Protein AF-A0A931ZX88-F1 (afdb_monomer_lite)

pLDDT: mean 78.52, std 17.49, range [39.62, 97.56]

Sequence (157 aa):
MTHLDEGQLHAYLDGEGTERDGWGRSEIETHLAECSACRARLEDQRRLRDRARAILGTAGPMAVSPPPFDAVLQRAARKRERKLRIPPMTTLAWAASLALAVGVGWYARSLVLEGGGAAAAGVATGATPPQVRADAIQAAPPAARQLAPGTPAREAP

Structure (mmCIF, N/CA/C/O backbone):
data_AF-A0A931ZX88-F1
#
_entry.id   AF-A0A931ZX88-F1
#
loop_
_atom_site.group_PDB
_atom_site.id
_atom_site.type_symbol
_atom_site.label_atom_id
_atom_site.label_alt_id
_atom_site.label_comp_id
_atom_site.label_asym_id
_atom_site.label_entity_id
_atom_site.label_seq_id
_atom_site.pdbx_PDB_ins_code
_atom_site.Cartn_x
_atom_site.Cartn_y
_atom_site.Cartn_z
_atom_site.occupancy
_atom_site.B_iso_or_equiv
_atom_site.auth_seq_id
_atom_site.auth_comp_id
_atom_site.auth_asym_id
_atom_site.auth_atom_id
_atom_site.pdbx_PDB_model_num
ATOM 1 N N . MET A 1 1 ? -17.143 17.386 26.187 1.00 63.25 1 MET A N 1
ATOM 2 C CA . MET A 1 1 ? -16.114 16.327 26.118 1.00 63.25 1 MET A CA 1
ATOM 3 C C . MET A 1 1 ? -15.617 16.264 24.689 1.00 63.25 1 MET A C 1
ATOM 5 O O . MET A 1 1 ? -16.445 16.289 23.787 1.00 63.25 1 MET A O 1
ATOM 9 N N . THR A 1 2 ? -14.305 16.272 24.482 1.00 85.44 2 THR A N 1
ATOM 10 C CA . THR A 1 2 ? -13.700 16.239 23.144 1.00 85.44 2 THR A CA 1
ATOM 11 C C . THR A 1 2 ? -13.749 14.807 22.614 1.00 85.44 2 THR A C 1
ATOM 13 O O . THR A 1 2 ? -13.363 13.884 23.326 1.00 85.44 2 THR A O 1
ATOM 16 N N . HIS A 1 3 ? -14.290 14.614 21.411 1.00 92.50 3 HIS A N 1
ATOM 17 C CA . HIS A 1 3 ? -14.291 13.315 20.736 1.00 92.50 3 HIS A CA 1
ATOM 18 C C . HIS A 1 3 ? -12.927 13.041 20.103 1.00 92.50 3 HIS A C 1
ATOM 20 O O . HIS A 1 3 ? -12.207 13.981 19.769 1.00 92.50 3 HIS A O 1
ATOM 26 N N . LEU A 1 4 ? -12.623 11.762 19.886 1.00 90.25 4 LEU A N 1
ATOM 27 C CA . LEU A 1 4 ? -11.465 11.349 19.098 1.00 90.25 4 LEU A CA 1
ATOM 28 C C . LEU A 1 4 ? -11.599 11.853 17.656 1.00 90.25 4 LEU A C 1
ATOM 30 O O . LEU A 1 4 ? -12.690 11.800 17.056 1.00 90.25 4 LEU A O 1
ATOM 34 N N . ASP A 1 5 ? -10.489 12.336 17.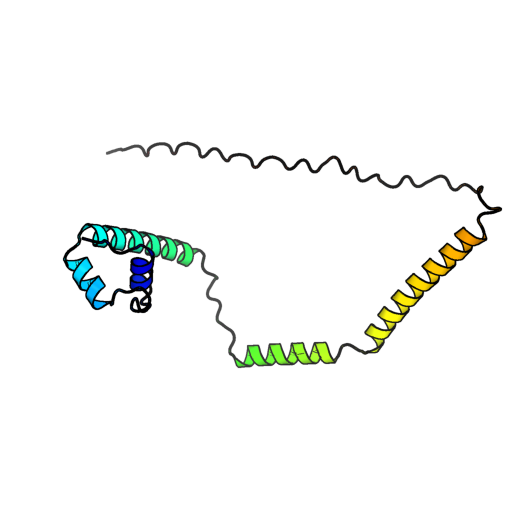104 1.00 90.94 5 ASP A N 1
ATOM 35 C CA . ASP A 1 5 ? -10.420 12.652 15.685 1.00 90.94 5 ASP A CA 1
ATOM 36 C C . ASP A 1 5 ? -10.331 11.373 14.836 1.00 90.94 5 ASP A C 1
ATOM 38 O O . ASP A 1 5 ? -10.159 10.258 15.333 1.00 90.94 5 ASP A O 1
ATOM 42 N N . GLU A 1 6 ? -10.538 11.528 13.531 1.00 90.06 6 GLU A N 1
ATOM 43 C CA . GLU A 1 6 ? -10.561 10.393 12.608 1.00 90.06 6 GLU A CA 1
ATOM 44 C C . GLU A 1 6 ? -9.185 9.719 12.474 1.00 90.06 6 GLU A C 1
ATOM 46 O O . GLU A 1 6 ? -9.097 8.494 12.429 1.00 90.06 6 GLU A O 1
ATOM 51 N N . GLY A 1 7 ? -8.104 10.501 12.465 1.00 89.94 7 GLY A N 1
ATOM 52 C CA . GLY A 1 7 ? -6.733 10.001 12.385 1.00 89.94 7 GLY A CA 1
ATOM 53 C C . GLY A 1 7 ? -6.346 9.189 13.618 1.00 89.94 7 GLY A C 1
ATOM 54 O O . GLY A 1 7 ? -5.821 8.088 13.473 1.00 89.94 7 GLY A O 1
ATOM 55 N N . GLN A 1 8 ? -6.697 9.663 14.815 1.00 91.44 8 GLN A N 1
ATOM 56 C CA . GLN A 1 8 ? -6.512 8.917 16.068 1.00 91.44 8 GLN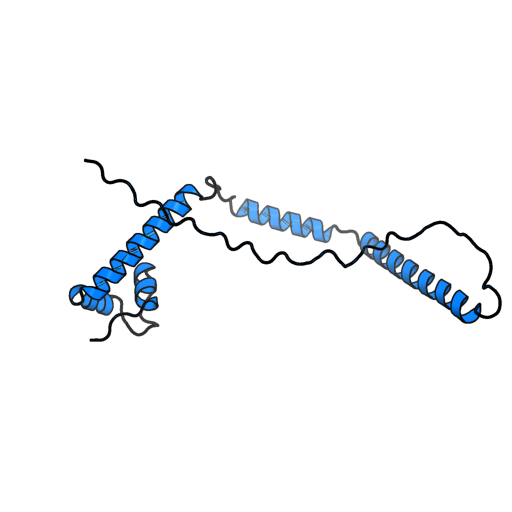 A CA 1
ATOM 57 C C . GLN A 1 8 ? -7.231 7.563 16.049 1.00 91.44 8 GLN A C 1
ATOM 59 O O . GLN A 1 8 ? -6.685 6.552 16.499 1.00 91.44 8 GLN A O 1
ATOM 64 N N . LEU A 1 9 ? -8.452 7.524 15.509 1.00 91.69 9 LEU A N 1
ATOM 65 C CA . LEU A 1 9 ? -9.242 6.300 15.413 1.00 91.69 9 LEU A CA 1
ATOM 66 C C . LEU A 1 9 ? -8.613 5.285 14.447 1.00 91.69 9 LEU A C 1
ATOM 68 O O . LEU A 1 9 ? -8.582 4.089 14.743 1.00 91.69 9 LEU A O 1
ATOM 72 N N . HIS A 1 10 ? -8.086 5.758 13.316 1.00 91.81 10 HIS A N 1
ATOM 73 C CA . HIS A 1 10 ? -7.366 4.924 12.355 1.00 91.81 10 HIS A CA 1
ATOM 74 C C . HIS A 1 10 ? -6.029 4.420 12.908 1.00 91.81 10 HIS A C 1
ATOM 76 O O . HIS A 1 10 ? -5.786 3.218 12.855 1.00 91.81 10 HIS A O 1
ATOM 82 N N . ALA A 1 11 ? -5.227 5.283 13.537 1.00 91.94 11 ALA A N 1
ATOM 83 C CA . ALA A 1 11 ? -3.976 4.885 14.185 1.00 91.94 11 ALA A CA 1
ATOM 84 C C . ALA A 1 11 ? -4.212 3.789 15.241 1.00 91.94 11 ALA A C 1
ATOM 86 O O . ALA A 1 11 ? -3.522 2.767 15.253 1.00 91.94 11 ALA A O 1
ATOM 87 N N . TYR A 1 12 ? -5.265 3.933 16.056 1.00 92.56 12 TYR A N 1
ATOM 88 C CA . TYR A 1 12 ? -5.685 2.896 17.000 1.00 92.56 12 TYR A CA 1
ATOM 89 C C . TYR A 1 12 ? -6.060 1.573 16.304 1.00 92.56 12 TYR A C 1
ATOM 91 O O . TYR A 1 12 ? -5.680 0.496 16.774 1.00 92.56 12 TYR A O 1
ATOM 99 N N . LEU A 1 13 ? -6.794 1.627 15.185 1.00 93.69 13 LEU A N 1
ATOM 100 C CA . LEU A 1 13 ? -7.193 0.443 14.411 1.00 93.69 13 LEU A CA 1
ATOM 101 C C . LEU A 1 13 ? -6.022 -0.277 13.732 1.00 93.69 13 LEU A C 1
ATOM 103 O O . LEU A 1 13 ? -6.096 -1.502 13.572 1.00 93.69 13 LEU A O 1
ATOM 107 N N . ASP A 1 14 ? -4.986 0.463 13.348 1.00 91.12 14 ASP A N 1
ATOM 108 C CA . ASP A 1 14 ? -3.778 -0.051 12.697 1.00 91.12 14 ASP A CA 1
ATOM 109 C C . ASP A 1 14 ? -2.734 -0.547 13.712 1.00 91.12 14 ASP A C 1
ATOM 111 O O . ASP A 1 14 ? -1.770 -1.222 13.352 1.00 91.12 14 ASP A O 1
ATOM 115 N N . GLY A 1 15 ? -2.961 -0.290 15.006 1.00 90.38 15 GLY A N 1
ATOM 116 C CA . GLY A 1 15 ? -2.032 -0.637 16.079 1.00 90.38 15 GLY A CA 1
ATOM 117 C C . GLY A 1 15 ? -0.796 0.260 16.112 1.00 90.38 15 GLY A C 1
ATOM 118 O O . GLY A 1 15 ? 0.166 -0.065 16.810 1.00 90.38 15 GLY A O 1
ATOM 119 N N . GLU A 1 16 ? -0.823 1.372 15.379 1.00 86.06 16 GLU A N 1
ATOM 120 C CA . GLU A 1 16 ? 0.210 2.393 15.437 1.00 86.06 16 GLU A CA 1
ATOM 121 C C . GLU A 1 16 ? 0.100 3.163 16.760 1.00 86.06 16 GLU A C 1
ATOM 123 O O . GLU A 1 16 ? -0.984 3.366 17.314 1.00 86.06 16 GLU A O 1
ATOM 128 N N . GLY A 1 17 ? 1.251 3.549 17.311 1.00 67.69 17 GLY A N 1
ATOM 129 C CA . GLY A 1 17 ? 1.305 4.289 18.565 1.00 67.69 17 GLY A CA 1
ATOM 130 C C . GLY A 1 17 ? 0.643 5.656 18.412 1.00 67.69 17 GLY A C 1
ATOM 131 O O . GLY A 1 17 ? 1.130 6.505 17.671 1.00 67.69 17 GLY A O 1
ATOM 132 N N . THR A 1 18 ? -0.433 5.884 19.159 1.00 67.81 18 THR A N 1
ATOM 133 C CA . THR A 1 18 ? -1.185 7.149 19.177 1.00 67.81 18 THR A CA 1
ATOM 134 C C . THR A 1 18 ? -0.489 8.241 20.005 1.00 67.81 18 THR A C 1
ATOM 136 O O . THR A 1 18 ? -0.916 9.393 20.016 1.00 67.81 18 THR A O 1
ATOM 139 N N . GLU A 1 19 ? 0.635 7.901 20.649 1.00 66.44 19 GLU A N 1
ATOM 140 C CA . GLU A 1 19 ? 1.433 8.780 21.515 1.00 66.44 19 GLU A CA 1
ATOM 141 C C . GLU A 1 19 ? 1.944 10.034 20.792 1.00 66.44 19 GLU A C 1
ATOM 143 O O . GLU A 1 19 ? 2.077 11.090 21.408 1.00 66.44 19 GLU A O 1
ATOM 148 N N . ARG A 1 20 ? 2.185 9.952 19.475 1.00 63.28 20 ARG A N 1
ATOM 149 C CA . ARG A 1 20 ? 2.597 11.111 18.668 1.00 63.28 20 ARG A CA 1
ATOM 150 C C . ARG A 1 20 ? 1.477 12.146 18.507 1.00 63.28 20 ARG A C 1
ATOM 152 O O . ARG A 1 20 ? 1.772 13.328 18.357 1.00 63.28 20 ARG A O 1
ATOM 159 N N . ASP A 1 21 ? 0.223 11.710 18.598 1.00 66.38 21 ASP A N 1
ATOM 160 C CA . ASP A 1 21 ? -0.973 12.507 18.302 1.00 66.38 21 ASP A CA 1
ATOM 161 C C . ASP A 1 21 ? -1.750 12.882 19.584 1.00 66.38 21 ASP A C 1
ATOM 163 O O . ASP A 1 21 ? -2.925 13.256 19.551 1.00 66.38 21 ASP A O 1
ATOM 167 N N . GLY A 1 22 ? -1.068 12.810 20.735 1.00 72.44 22 GLY A N 1
ATOM 168 C CA . GLY A 1 22 ? -1.501 13.382 22.011 1.00 72.44 22 GLY A CA 1
ATOM 169 C C . GLY A 1 22 ? -2.412 12.508 22.872 1.00 72.44 22 GLY A C 1
ATOM 170 O O . GLY A 1 22 ? -2.729 12.928 23.979 1.00 72.44 22 GLY A O 1
ATOM 171 N N . TRP A 1 23 ? -2.818 11.325 22.401 1.00 79.88 23 TRP A N 1
ATOM 172 C CA . TRP A 1 23 ? -3.628 10.378 23.174 1.00 79.88 23 TRP A CA 1
ATOM 173 C C . TRP A 1 23 ? -2.918 9.035 23.279 1.00 79.88 23 TRP A C 1
ATOM 175 O O . TRP A 1 23 ? -2.575 8.429 22.269 1.00 79.88 23 TRP A O 1
ATOM 185 N N . GLY A 1 24 ? -2.724 8.524 24.488 1.00 86.75 24 GLY A N 1
ATOM 186 C CA . GLY A 1 24 ? -2.224 7.168 24.704 1.00 86.75 24 GLY A CA 1
ATOM 187 C C . GLY A 1 24 ? -3.278 6.104 24.381 1.00 86.75 24 GLY A C 1
ATOM 188 O O . GLY A 1 24 ? -4.484 6.348 24.450 1.00 86.75 24 GLY A O 1
ATOM 189 N N . ARG A 1 25 ? -2.842 4.874 24.087 1.00 89.75 25 ARG A N 1
ATOM 190 C CA . ARG A 1 25 ? -3.762 3.750 23.827 1.00 89.75 25 ARG A CA 1
ATOM 191 C C . ARG A 1 25 ? -4.738 3.501 24.987 1.00 89.75 25 ARG A C 1
ATOM 193 O O . ARG A 1 25 ? -5.919 3.269 24.749 1.00 89.75 25 ARG A O 1
ATOM 200 N N . SER A 1 26 ? -4.262 3.585 26.230 1.00 90.06 26 SER A N 1
ATOM 201 C CA . SER A 1 26 ? -5.090 3.421 27.435 1.00 90.06 26 SER A CA 1
ATOM 202 C C . SER A 1 26 ? -6.131 4.535 27.601 1.00 90.06 26 SER A C 1
ATOM 204 O O . SER A 1 26 ? -7.258 4.273 28.021 1.00 90.06 26 SER A O 1
ATOM 206 N N . GLU A 1 27 ? -5.785 5.773 27.245 1.00 91.12 27 GLU A N 1
ATOM 207 C CA . GLU A 1 27 ? -6.695 6.925 27.287 1.00 91.12 27 GLU A CA 1
ATOM 208 C C . GLU A 1 27 ? -7.811 6.773 26.250 1.00 91.12 27 GLU A C 1
ATOM 210 O O . GLU A 1 27 ? -8.980 7.013 26.552 1.00 91.12 27 GLU A O 1
ATOM 215 N N . ILE A 1 28 ? -7.470 6.287 25.052 1.00 92.25 28 ILE A N 1
ATOM 216 C CA . ILE A 1 28 ? -8.440 5.953 24.002 1.00 92.25 28 ILE A CA 1
ATOM 217 C C . ILE A 1 28 ? -9.380 4.841 24.471 1.00 92.25 28 ILE A C 1
ATOM 219 O O . ILE A 1 28 ? -10.5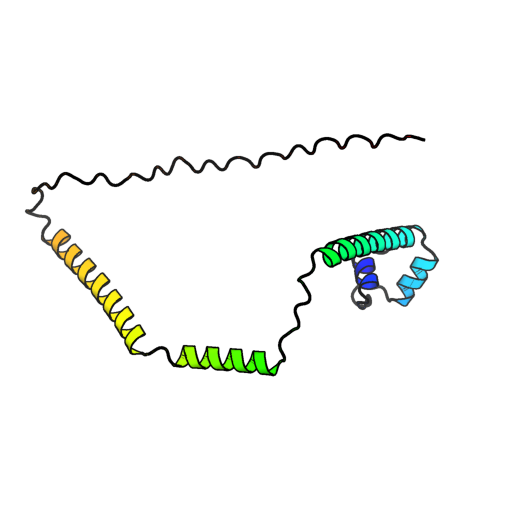92 4.968 24.327 1.00 92.25 28 ILE A O 1
ATOM 223 N N . GLU A 1 29 ? -8.857 3.767 25.063 1.00 93.56 29 GLU A N 1
ATOM 224 C CA . GLU A 1 29 ? -9.676 2.665 25.586 1.00 93.56 29 GLU A CA 1
ATOM 225 C C . GLU A 1 29 ? -10.628 3.134 26.697 1.00 93.56 29 GLU A C 1
ATOM 227 O O . GLU A 1 29 ? -11.814 2.792 26.678 1.00 93.56 29 GLU A O 1
ATOM 232 N N . THR A 1 30 ? -10.144 3.991 27.601 1.00 94.50 30 THR A N 1
ATOM 233 C CA . THR A 1 30 ? -10.961 4.621 28.652 1.00 94.50 30 THR A CA 1
ATOM 234 C C . THR A 1 30 ? -12.068 5.480 28.039 1.00 94.50 30 THR A C 1
ATOM 236 O O . THR A 1 30 ? -13.243 5.325 28.368 1.00 94.50 30 THR A O 1
ATOM 239 N N . HIS A 1 31 ? -11.732 6.323 27.061 1.00 94.62 31 HIS A N 1
ATOM 240 C CA . HIS A 1 31 ? -12.714 7.149 26.367 1.00 94.62 31 HIS A CA 1
ATOM 241 C C . HIS A 1 31 ? -13.746 6.321 25.598 1.00 94.62 31 HIS A C 1
ATOM 243 O O . HIS A 1 31 ? -14.927 6.661 25.590 1.00 94.62 31 HIS A O 1
ATOM 249 N N . LEU A 1 32 ? -13.339 5.224 24.959 1.00 94.94 32 LEU A N 1
ATOM 250 C CA . LEU A 1 32 ? -14.258 4.322 24.266 1.00 94.94 32 LEU A CA 1
ATOM 251 C C . LEU A 1 32 ? -15.205 3.615 25.244 1.00 94.94 32 LEU A C 1
ATOM 253 O O . LEU A 1 32 ? -16.358 3.371 24.886 1.00 94.94 32 LEU A O 1
ATOM 257 N N . ALA A 1 33 ? -14.779 3.325 26.476 1.00 96.12 33 ALA A N 1
ATOM 258 C CA . ALA A 1 33 ? -15.670 2.782 27.500 1.00 96.12 33 ALA A CA 1
ATOM 259 C C . ALA A 1 33 ? -16.795 3.772 27.859 1.00 96.12 33 ALA A C 1
ATOM 261 O O . ALA A 1 33 ? -17.955 3.376 27.997 1.00 96.12 33 ALA A O 1
ATOM 262 N N . GLU A 1 34 ? -16.476 5.065 27.924 1.00 96.25 34 GLU A N 1
ATOM 263 C CA . GLU A 1 34 ? -17.400 6.118 28.358 1.00 96.25 34 GLU A CA 1
ATOM 264 C C . GLU A 1 34 ? -18.227 6.727 27.209 1.00 96.25 34 GLU A C 1
ATOM 266 O O . GLU A 1 34 ? -19.388 7.094 27.394 1.00 96.25 34 GLU A O 1
ATOM 271 N N . CYS A 1 35 ? -17.681 6.802 25.991 1.00 97.00 35 CYS A N 1
ATOM 272 C CA . CYS A 1 35 ? -18.294 7.499 24.861 1.00 97.00 35 CYS A CA 1
ATOM 273 C C . CYS A 1 35 ? -18.932 6.535 23.845 1.00 97.00 35 CYS A C 1
ATOM 275 O O . CYS A 1 35 ? -18.255 5.889 23.041 1.00 97.00 35 CYS A O 1
ATOM 277 N N . SER A 1 36 ? -20.268 6.474 23.815 1.00 96.69 36 SER A N 1
ATOM 278 C CA . SER A 1 36 ? -21.017 5.656 22.844 1.00 96.69 36 SER A CA 1
ATOM 279 C C . SER A 1 36 ? -20.866 6.137 21.395 1.00 96.69 36 SER A C 1
ATOM 281 O O . SER A 1 36 ? -20.798 5.311 20.487 1.00 96.69 36 SER A O 1
ATOM 283 N N . ALA A 1 37 ? -20.756 7.449 21.166 1.00 95.94 37 ALA A N 1
ATOM 284 C CA . ALA A 1 37 ? -20.598 8.020 19.827 1.00 95.94 37 ALA A CA 1
ATOM 285 C C . ALA A 1 37 ? -19.267 7.606 19.173 1.00 95.94 37 ALA A C 1
ATOM 287 O O . ALA A 1 37 ? -19.242 7.204 18.010 1.00 95.94 37 ALA A O 1
ATOM 288 N N . CYS A 1 38 ? -18.163 7.637 19.928 1.00 95.94 38 CYS A N 1
ATOM 289 C CA . CYS A 1 38 ? -16.861 7.184 19.433 1.00 95.94 38 CYS A CA 1
ATOM 290 C C . CYS A 1 38 ? -16.832 5.667 19.206 1.00 95.94 38 CYS A C 1
ATOM 292 O O . CYS A 1 38 ? -16.245 5.216 18.226 1.00 95.94 38 CYS A O 1
ATOM 294 N N . ARG A 1 39 ? -17.534 4.877 20.035 1.00 96.25 39 ARG A N 1
ATOM 295 C CA . ARG A 1 39 ? -17.722 3.437 19.780 1.00 96.25 39 ARG A CA 1
ATOM 296 C C . ARG A 1 39 ? -18.487 3.162 18.490 1.00 96.25 39 ARG A C 1
ATOM 298 O O . ARG A 1 39 ? -18.076 2.291 17.730 1.00 96.25 39 ARG A O 1
ATOM 305 N N . ALA A 1 40 ? -19.565 3.901 18.230 1.00 96.94 40 ALA A N 1
ATOM 306 C CA . ALA A 1 40 ? -20.328 3.759 16.992 1.00 96.94 40 ALA A CA 1
ATOM 307 C C . ALA A 1 40 ? -19.453 4.055 15.761 1.00 96.94 40 ALA A C 1
ATOM 309 O O . ALA A 1 40 ? -19.401 3.238 14.843 1.00 96.94 40 ALA A O 1
ATOM 310 N N . ARG A 1 41 ? -18.678 5.151 15.797 1.00 96.06 41 ARG A N 1
ATOM 311 C CA . ARG A 1 41 ? -17.713 5.495 14.737 1.00 96.06 41 ARG A CA 1
ATOM 312 C C . ARG A 1 41 ? -16.646 4.414 14.545 1.00 96.06 41 ARG A C 1
ATOM 314 O O . ARG A 1 41 ? -16.384 4.022 13.413 1.00 96.06 41 ARG A O 1
ATOM 321 N N . LEU A 1 42 ? -16.068 3.885 15.628 1.00 96.31 42 LEU A N 1
ATOM 322 C CA . LEU A 1 42 ? -15.088 2.791 15.561 1.00 96.31 42 LEU A CA 1
ATOM 323 C C . LEU A 1 42 ? -15.667 1.558 14.857 1.00 96.31 42 LEU A C 1
ATOM 325 O O . LEU A 1 42 ? -14.995 0.927 14.043 1.00 96.31 42 LEU A O 1
ATOM 329 N N . GLU A 1 43 ? -16.917 1.222 15.162 1.00 97.31 43 GLU A N 1
ATOM 330 C CA . GLU A 1 43 ? -17.599 0.075 14.576 1.00 97.31 43 GLU A CA 1
ATOM 331 C C . GLU A 1 43 ? -17.935 0.286 13.093 1.00 97.31 43 GLU A C 1
ATOM 333 O O . GLU A 1 43 ? -17.834 -0.648 12.296 1.00 97.31 43 GLU A O 1
ATOM 338 N N . ASP A 1 44 ? -18.290 1.509 12.694 1.00 97.06 44 ASP A N 1
ATOM 339 C CA . ASP A 1 44 ? -18.454 1.869 11.282 1.00 97.06 44 ASP A CA 1
ATOM 340 C C . ASP A 1 44 ? -17.133 1.724 10.511 1.00 97.06 44 ASP A C 1
ATOM 342 O O . ASP A 1 44 ? -17.111 1.121 9.431 1.00 97.06 44 ASP A O 1
ATOM 346 N N . GLN A 1 45 ? -16.018 2.194 11.084 1.00 96.56 45 GLN A N 1
ATOM 347 C CA . GLN A 1 45 ? -14.694 2.058 10.469 1.00 96.56 45 GLN A CA 1
ATOM 348 C C . GLN A 1 45 ? -14.250 0.594 10.355 1.00 96.56 45 GLN A C 1
ATOM 350 O O . GLN A 1 45 ? -13.734 0.182 9.313 1.00 96.56 45 GLN A O 1
ATOM 355 N N . ARG A 1 46 ? -14.516 -0.236 11.372 1.00 96.56 46 ARG A N 1
ATOM 356 C CA . ARG A 1 46 ? -14.278 -1.691 11.309 1.00 96.56 46 ARG A CA 1
ATOM 357 C C . ARG A 1 46 ? -15.080 -2.342 10.188 1.00 96.56 46 ARG A C 1
ATOM 359 O O . ARG A 1 46 ? -14.501 -3.029 9.349 1.00 96.56 46 ARG A O 1
ATOM 366 N N . ARG A 1 47 ? -16.382 -2.049 10.100 1.00 97.56 47 ARG A N 1
ATOM 367 C CA . ARG A 1 47 ? -17.255 -2.549 9.026 1.00 97.56 47 ARG A CA 1
ATOM 368 C C . ARG A 1 47 ? -16.789 -2.108 7.640 1.00 97.56 47 ARG A C 1
ATOM 370 O O . ARG A 1 47 ? -16.915 -2.866 6.677 1.00 97.56 47 ARG A O 1
ATOM 377 N N . LEU A 1 48 ? -16.269 -0.889 7.496 1.00 95.88 48 LEU A N 1
ATOM 378 C CA . LEU A 1 48 ? -15.687 -0.428 6.236 1.00 95.88 48 LEU A CA 1
ATOM 379 C C . LEU A 1 48 ? -14.413 -1.208 5.886 1.00 95.88 48 LEU A C 1
ATOM 381 O O . LEU A 1 48 ? -14.305 -1.714 4.766 1.00 95.88 48 LEU A O 1
ATOM 385 N N . ARG A 1 49 ? -13.493 -1.360 6.844 1.00 94.69 49 ARG A N 1
ATOM 386 C CA . ARG A 1 49 ? -12.244 -2.113 6.674 1.00 94.69 49 ARG A CA 1
ATOM 387 C C . ARG A 1 49 ? -12.503 -3.570 6.303 1.00 94.69 49 ARG A C 1
ATOM 389 O O . ARG A 1 49 ? -11.864 -4.085 5.389 1.00 94.69 49 ARG A O 1
ATOM 396 N N . ASP A 1 50 ? -13.457 -4.221 6.956 1.00 95.62 50 ASP A N 1
ATOM 397 C CA . ASP A 1 50 ? -13.778 -5.627 6.706 1.00 95.62 50 ASP A CA 1
ATOM 398 C C . ASP A 1 50 ? -14.405 -5.829 5.321 1.00 95.62 50 ASP A C 1
ATOM 400 O O . ASP A 1 50 ? -14.024 -6.752 4.600 1.00 95.62 50 ASP A O 1
ATOM 404 N N . ARG A 1 51 ? -15.286 -4.916 4.882 1.00 96.06 51 ARG A N 1
ATOM 405 C CA . ARG A 1 51 ? -15.804 -4.914 3.502 1.00 96.06 51 ARG A CA 1
ATOM 406 C C . ARG A 1 51 ? -14.696 -4.705 2.476 1.00 96.06 51 ARG A C 1
ATOM 408 O O . ARG A 1 51 ? -14.640 -5.434 1.488 1.00 96.06 51 ARG A O 1
ATOM 415 N N . ALA A 1 52 ? -13.803 -3.744 2.710 1.00 94.81 52 ALA A N 1
ATOM 416 C CA . ALA A 1 52 ? -12.655 -3.517 1.837 1.00 94.81 52 ALA A CA 1
ATOM 417 C C . ALA A 1 52 ? -11.758 -4.761 1.775 1.00 94.81 52 ALA A C 1
ATOM 419 O O . ALA A 1 52 ? -11.365 -5.183 0.690 1.00 94.81 52 ALA A O 1
ATOM 420 N N . ARG A 1 53 ? -11.506 -5.410 2.918 1.00 92.19 53 ARG A N 1
ATOM 421 C CA . ARG A 1 53 ? -10.736 -6.654 2.994 1.00 92.19 53 ARG A CA 1
ATOM 422 C C . ARG A 1 53 ? -11.414 -7.801 2.253 1.00 92.19 53 ARG A C 1
ATOM 424 O O . ARG A 1 53 ? -10.719 -8.566 1.598 1.00 92.19 53 ARG A O 1
ATOM 431 N N . ALA A 1 54 ? -12.739 -7.908 2.309 1.00 92.69 54 ALA A N 1
ATOM 432 C CA . ALA A 1 54 ? -13.486 -8.909 1.554 1.00 92.69 54 ALA A CA 1
ATOM 433 C C . ALA A 1 54 ? -13.353 -8.694 0.036 1.00 92.69 54 ALA A C 1
ATOM 435 O O . ALA A 1 54 ? -13.086 -9.643 -0.696 1.00 92.69 54 ALA A O 1
ATOM 436 N N . ILE A 1 55 ? -13.465 -7.446 -0.432 1.00 93.00 55 ILE A N 1
ATOM 437 C CA . ILE A 1 55 ? -13.291 -7.092 -1.852 1.00 93.00 55 ILE A CA 1
ATOM 438 C C . ILE A 1 55 ? -11.849 -7.349 -2.308 1.00 93.00 55 ILE A C 1
ATOM 440 O O . ILE A 1 55 ? -11.613 -7.958 -3.346 1.00 93.00 55 ILE A O 1
ATOM 444 N N . LEU A 1 56 ? -10.862 -6.911 -1.526 1.00 89.62 56 LEU A N 1
ATOM 445 C CA . LEU A 1 56 ? -9.451 -7.109 -1.860 1.00 89.62 56 LEU A CA 1
ATOM 446 C C . LEU A 1 56 ? -9.026 -8.575 -1.733 1.00 89.62 56 LEU A C 1
ATOM 448 O O . LEU A 1 56 ? -8.132 -9.012 -2.449 1.00 89.62 56 LEU A O 1
ATOM 452 N N . GLY A 1 57 ? -9.674 -9.347 -0.861 1.00 87.38 57 GLY A N 1
ATOM 453 C CA . GLY A 1 57 ? -9.446 -10.782 -0.720 1.00 87.38 57 GLY A CA 1
ATOM 454 C C . GLY A 1 57 ? -9.886 -11.576 -1.949 1.00 87.38 57 GLY A C 1
ATOM 455 O O . GLY A 1 57 ? -9.242 -12.564 -2.287 1.00 87.38 57 GLY A O 1
ATOM 456 N N . THR A 1 58 ? -10.934 -11.132 -2.652 1.00 86.69 58 THR A N 1
ATOM 457 C CA . THR A 1 58 ? -11.386 -11.766 -3.903 1.00 86.69 58 THR A CA 1
ATOM 458 C C . THR A 1 58 ? -10.631 -11.262 -5.132 1.00 86.69 58 THR A C 1
ATOM 460 O O . THR A 1 58 ? -10.443 -12.021 -6.078 1.00 86.69 58 THR A O 1
ATOM 463 N N . ALA A 1 59 ? -10.164 -10.010 -5.115 1.00 81.44 59 ALA A N 1
ATOM 464 C CA . ALA A 1 59 ? -9.388 -9.400 -6.199 1.00 81.44 59 ALA A CA 1
ATOM 465 C C . ALA A 1 59 ? -7.861 -9.560 -6.048 1.00 81.44 59 ALA A C 1
ATOM 467 O O . ALA A 1 59 ? -7.101 -9.069 -6.887 1.00 81.44 59 ALA A O 1
ATOM 468 N N . GLY A 1 60 ? -7.400 -10.198 -4.969 1.00 74.00 60 GLY A N 1
ATOM 469 C CA . GLY A 1 60 ? -5.983 -10.350 -4.665 1.00 74.00 60 GLY A CA 1
ATOM 470 C C . GLY A 1 60 ? -5.247 -11.151 -5.744 1.00 74.00 60 GLY A C 1
ATOM 471 O O . GLY A 1 60 ? -5.828 -12.059 -6.344 1.00 74.00 60 GLY A O 1
ATOM 472 N N . PRO A 1 61 ? -3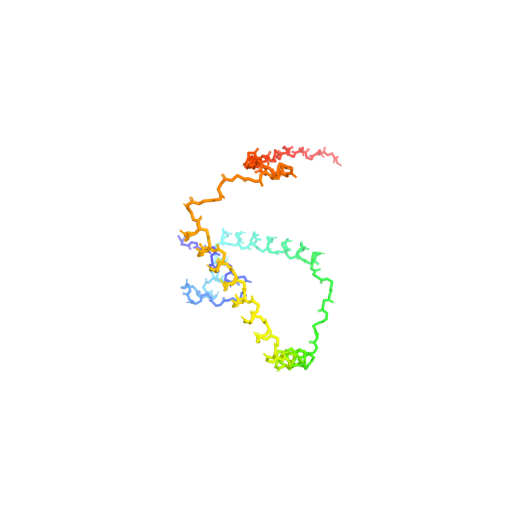.965 -10.844 -6.012 1.00 71.31 61 PRO A N 1
ATOM 473 C CA . PRO A 1 61 ? -3.185 -11.617 -6.964 1.00 71.31 61 PRO A CA 1
ATOM 474 C C . PRO A 1 61 ? -3.168 -13.086 -6.527 1.00 71.31 61 PRO A C 1
ATOM 476 O O . PRO A 1 61 ? -2.860 -13.386 -5.371 1.00 71.31 61 PRO A O 1
ATOM 479 N N . MET A 1 62 ? -3.509 -13.989 -7.455 1.00 72.38 62 MET A N 1
ATOM 480 C CA . MET A 1 62 ? -3.412 -15.441 -7.269 1.00 72.38 62 MET A CA 1
ATOM 481 C C . MET A 1 62 ? -2.069 -15.750 -6.609 1.00 72.38 62 MET A C 1
ATOM 483 O O . MET A 1 62 ? -1.048 -15.354 -7.169 1.00 72.38 62 MET A O 1
ATOM 487 N N . ALA A 1 63 ? -2.102 -16.371 -5.421 1.00 71.44 63 ALA A N 1
ATOM 488 C CA . ALA A 1 63 ? -0.977 -16.543 -4.499 1.00 71.44 63 ALA A CA 1
ATOM 489 C C . ALA A 1 63 ? 0.389 -16.512 -5.203 1.00 71.44 63 ALA A C 1
ATOM 491 O O . ALA A 1 63 ? 0.862 -17.511 -5.747 1.00 71.44 63 ALA A O 1
ATOM 492 N N . VAL A 1 64 ? 1.014 -15.333 -5.222 1.00 74.94 64 VAL A N 1
ATOM 493 C CA . VAL A 1 64 ? 2.339 -15.174 -5.811 1.00 74.94 64 VAL A CA 1
ATOM 494 C C . VAL A 1 64 ? 3.313 -15.675 -4.765 1.00 74.94 64 VAL A C 1
ATOM 496 O O . VAL A 1 64 ? 3.594 -14.970 -3.799 1.00 74.94 64 VAL A O 1
ATOM 499 N N . SER A 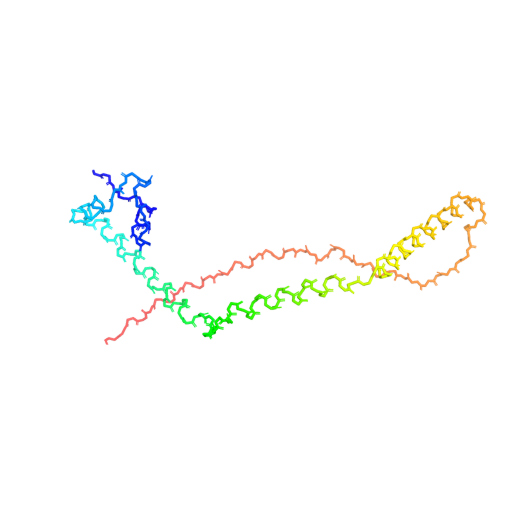1 65 ? 3.807 -16.902 -4.933 1.00 82.31 65 SER A N 1
ATOM 500 C CA . SER A 1 65 ? 4.924 -17.386 -4.125 1.00 82.31 65 SER A CA 1
ATOM 501 C C . SER A 1 65 ? 6.117 -16.463 -4.386 1.00 82.31 65 SER A C 1
ATOM 503 O O . SER A 1 65 ? 6.622 -16.449 -5.516 1.00 82.31 65 SER A O 1
ATOM 505 N N . PRO A 1 66 ? 6.570 -15.669 -3.399 1.00 83.38 66 PRO A N 1
ATOM 506 C CA . PRO A 1 66 ? 7.712 -14.802 -3.609 1.00 83.38 66 PRO A CA 1
ATOM 507 C C . PRO A 1 66 ? 8.933 -15.675 -3.934 1.00 83.38 66 PRO A C 1
ATOM 509 O O . PRO A 1 66 ? 9.130 -16.718 -3.302 1.00 83.38 66 PRO A O 1
ATOM 512 N N . PRO A 1 67 ? 9.747 -15.305 -4.939 1.00 87.06 67 PRO A N 1
ATOM 513 C CA . PRO A 1 67 ? 10.973 -16.033 -5.217 1.00 87.06 67 PRO A CA 1
ATOM 514 C C . PRO A 1 67 ? 11.909 -15.950 -4.000 1.00 87.06 67 PRO A C 1
ATOM 516 O O . PRO A 1 67 ? 11.915 -14.925 -3.312 1.00 87.06 67 PRO A O 1
ATOM 519 N N . PRO A 1 68 ? 12.733 -16.982 -3.745 1.00 92.81 68 PRO A N 1
ATOM 520 C CA . PRO A 1 68 ? 13.720 -16.925 -2.675 1.00 92.81 68 PRO A CA 1
ATOM 521 C C . PRO A 1 68 ? 14.678 -15.751 -2.899 1.00 92.81 68 PRO A C 1
ATOM 523 O O . PRO A 1 68 ? 14.974 -15.383 -4.042 1.00 92.81 68 PRO A O 1
ATOM 526 N N . PHE A 1 69 ? 15.177 -15.170 -1.807 1.00 93.62 69 PHE A N 1
ATOM 527 C CA . PHE A 1 69 ? 16.008 -13.965 -1.849 1.00 93.62 69 PHE A CA 1
ATOM 528 C C . PHE A 1 69 ? 17.231 -14.123 -2.768 1.00 93.62 69 PHE A C 1
ATOM 530 O O . PHE A 1 69 ? 17.517 -13.241 -3.580 1.00 93.62 69 PHE A O 1
ATOM 537 N N . ASP A 1 70 ? 17.871 -15.294 -2.758 1.00 94.75 70 ASP A N 1
ATOM 538 C CA . ASP A 1 70 ? 19.014 -15.591 -3.627 1.00 94.75 70 ASP A CA 1
ATOM 539 C C . ASP A 1 70 ? 18.672 -15.515 -5.118 1.00 94.75 70 ASP A C 1
ATOM 541 O O . ASP A 1 70 ? 19.465 -15.018 -5.920 1.00 94.75 70 ASP A O 1
ATOM 545 N N . ALA A 1 71 ? 17.467 -15.934 -5.517 1.00 93.25 71 ALA A N 1
ATOM 546 C CA . ALA A 1 71 ? 17.028 -15.823 -6.907 1.00 93.25 71 ALA A CA 1
ATOM 547 C C . ALA A 1 71 ? 16.863 -14.354 -7.334 1.00 93.25 71 ALA A C 1
ATOM 549 O O . ALA A 1 71 ? 17.108 -14.005 -8.495 1.00 93.25 71 ALA A O 1
ATOM 550 N N . VAL A 1 72 ? 16.487 -13.472 -6.402 1.00 93.69 72 VAL A N 1
ATOM 551 C CA . VAL A 1 72 ? 16.421 -12.023 -6.638 1.00 93.69 72 VAL A CA 1
ATOM 552 C C . VAL A 1 72 ? 17.826 -11.445 -6.809 1.00 93.69 72 VAL A C 1
ATOM 554 O O . VAL A 1 72 ? 18.068 -10.721 -7.780 1.00 93.69 72 VAL A O 1
ATOM 557 N N . LEU A 1 73 ? 18.770 -11.820 -5.939 1.00 95.56 73 LEU A N 1
ATOM 558 C CA . LEU A 1 73 ? 20.168 -11.386 -6.031 1.00 95.56 73 LEU A CA 1
ATOM 559 C C . LEU A 1 73 ? 20.832 -11.849 -7.333 1.00 95.56 73 LEU A C 1
ATOM 561 O O . LEU A 1 73 ? 21.454 -11.047 -8.031 1.00 95.56 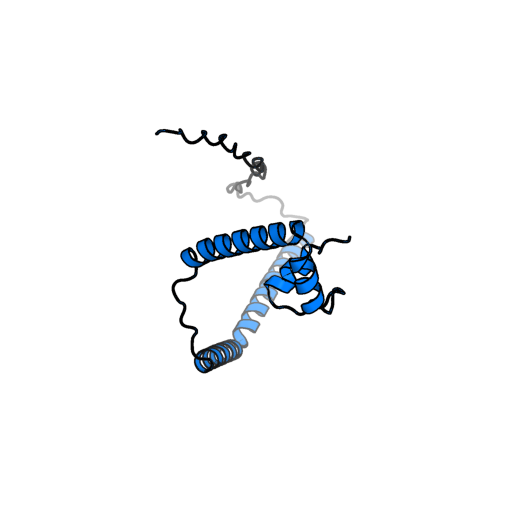73 LEU A O 1
ATOM 565 N N . GLN A 1 74 ? 20.637 -13.109 -7.725 1.00 94.31 74 GLN A N 1
ATOM 566 C CA . GLN A 1 74 ? 21.163 -13.636 -8.986 1.00 94.31 74 GLN A CA 1
ATOM 567 C C . GLN A 1 74 ? 20.600 -12.887 -10.198 1.00 94.31 74 GLN A C 1
ATOM 569 O O . GLN A 1 74 ? 21.333 -12.566 -11.138 1.00 94.31 74 GLN A O 1
ATOM 574 N N . ARG A 1 75 ? 19.301 -12.559 -10.187 1.00 92.00 75 ARG A N 1
ATOM 575 C CA . ARG A 1 75 ? 18.680 -11.766 -11.256 1.00 92.00 75 ARG A CA 1
ATOM 576 C C . ARG A 1 75 ? 19.279 -10.359 -11.327 1.00 92.00 75 ARG A C 1
ATOM 578 O O . ARG A 1 75 ? 19.532 -9.862 -12.428 1.00 92.00 75 ARG A O 1
ATOM 585 N N . ALA A 1 76 ? 19.534 -9.732 -10.180 1.00 92.75 76 ALA A N 1
ATOM 586 C CA . ALA A 1 76 ? 20.179 -8.424 -10.109 1.00 92.75 76 ALA A CA 1
ATOM 587 C C . ALA A 1 76 ? 21.620 -8.466 -10.655 1.00 92.75 76 ALA A C 1
ATOM 589 O O . ALA A 1 76 ? 21.981 -7.628 -11.488 1.00 92.75 76 ALA A O 1
ATOM 590 N N . ALA A 1 77 ? 22.406 -9.479 -10.276 1.00 93.69 77 ALA A N 1
ATOM 591 C CA . ALA A 1 77 ? 23.770 -9.685 -10.762 1.00 93.69 77 ALA A CA 1
ATOM 592 C C . ALA A 1 77 ? 23.816 -9.861 -12.291 1.00 93.69 77 ALA A C 1
ATOM 594 O O . ALA A 1 77 ? 24.508 -9.107 -12.978 1.00 93.69 77 ALA A O 1
ATOM 595 N N . ARG A 1 78 ? 22.978 -10.745 -12.853 1.00 92.81 78 ARG A N 1
ATOM 596 C CA . ARG A 1 78 ? 22.873 -10.953 -14.313 1.00 92.81 78 ARG A CA 1
ATOM 597 C C . ARG A 1 78 ? 22.506 -9.671 -15.065 1.00 92.81 78 ARG A C 1
ATOM 599 O O . ARG A 1 78 ? 23.019 -9.408 -16.153 1.00 92.81 78 ARG A O 1
ATOM 606 N N . LYS A 1 79 ? 21.616 -8.843 -14.502 1.00 91.00 79 LYS A N 1
ATOM 607 C CA . LYS A 1 79 ? 21.240 -7.551 -15.102 1.00 91.00 79 LYS A CA 1
ATOM 608 C C . LYS A 1 79 ? 22.425 -6.580 -15.120 1.00 91.00 79 LYS A C 1
ATOM 610 O O . LYS A 1 79 ? 22.611 -5.888 -16.123 1.00 91.00 79 LYS A O 1
ATOM 615 N N . ARG A 1 80 ? 23.228 -6.551 -14.051 1.00 90.06 80 ARG A N 1
ATOM 616 C CA . ARG A 1 80 ? 24.454 -5.744 -13.965 1.00 90.06 80 ARG A CA 1
ATOM 617 C C . ARG A 1 80 ? 25.494 -6.206 -14.982 1.00 90.06 80 ARG A C 1
ATOM 619 O O . ARG A 1 80 ? 26.000 -5.378 -15.731 1.00 90.06 80 ARG A O 1
ATOM 626 N N . GLU A 1 81 ? 25.742 -7.508 -15.077 1.00 89.62 81 GLU A N 1
ATOM 627 C CA . GLU A 1 81 ? 26.662 -8.085 -16.065 1.00 89.62 81 GLU A CA 1
ATOM 628 C C . GLU A 1 81 ? 26.254 -7.752 -17.500 1.00 89.62 81 GLU A C 1
ATOM 630 O O . GLU A 1 81 ? 27.086 -7.309 -18.287 1.00 89.62 81 GLU A O 1
ATOM 635 N N . ARG A 1 82 ? 24.965 -7.882 -17.847 1.00 85.38 82 ARG A N 1
ATOM 636 C CA . ARG A 1 82 ? 24.478 -7.519 -19.187 1.00 85.38 82 ARG A CA 1
ATOM 637 C C . ARG A 1 82 ? 24.738 -6.049 -19.513 1.00 85.38 82 ARG A C 1
ATOM 639 O O . ARG A 1 82 ? 25.107 -5.740 -20.639 1.00 85.38 82 ARG A O 1
ATOM 646 N N . LYS A 1 83 ? 24.560 -5.152 -18.537 1.00 78.88 83 LYS A N 1
ATOM 647 C CA . LYS A 1 83 ? 24.825 -3.716 -18.713 1.00 78.88 83 LYS A CA 1
ATOM 648 C C . LYS A 1 83 ? 26.314 -3.441 -18.940 1.00 78.88 83 LYS A C 1
ATOM 650 O O . LYS A 1 83 ? 26.649 -2.596 -19.758 1.00 78.88 83 LYS A O 1
ATOM 655 N N . LEU A 1 84 ? 27.190 -4.175 -18.253 1.00 79.75 84 LEU A N 1
ATOM 656 C CA . LEU A 1 84 ? 28.643 -4.076 -18.425 1.00 79.75 84 LEU A CA 1
ATOM 657 C C . LEU A 1 84 ? 29.130 -4.663 -19.760 1.00 79.75 84 LEU A C 1
ATOM 659 O O . LEU A 1 84 ? 30.189 -4.281 -20.238 1.00 79.75 84 LEU A O 1
ATOM 663 N N . ARG A 1 85 ? 28.363 -5.572 -20.372 1.00 78.88 85 ARG A N 1
ATOM 664 C CA . ARG A 1 85 ? 28.684 -6.194 -21.666 1.00 78.88 85 ARG A CA 1
ATOM 665 C C . ARG A 1 85 ? 28.228 -5.390 -22.885 1.00 78.88 85 ARG A C 1
ATOM 667 O O . ARG A 1 85 ? 28.412 -5.865 -24.001 1.00 78.88 85 ARG A O 1
ATOM 674 N N . ILE A 1 86 ? 27.623 -4.212 -22.709 1.00 75.44 86 ILE A N 1
ATOM 675 C CA . ILE A 1 86 ? 27.290 -3.345 -23.847 1.00 75.44 86 ILE A CA 1
ATOM 676 C C . ILE A 1 86 ? 28.618 -2.895 -24.478 1.00 75.44 86 ILE A C 1
ATOM 678 O O . ILE A 1 86 ? 29.402 -2.225 -23.803 1.00 75.44 86 ILE A O 1
ATOM 682 N N . PRO A 1 87 ? 28.916 -3.279 -25.732 1.00 76.31 87 PRO A N 1
ATOM 683 C CA . PRO A 1 87 ? 30.221 -3.017 -26.316 1.00 76.31 87 PRO A CA 1
ATOM 684 C C . PRO A 1 87 ? 30.400 -1.512 -26.556 1.00 76.31 87 PRO A C 1
ATOM 686 O O . PRO A 1 87 ? 29.493 -0.876 -27.107 1.00 76.31 87 PRO A O 1
ATOM 689 N N . PRO A 1 88 ? 31.579 -0.938 -26.254 1.00 72.31 88 PRO A N 1
ATOM 690 C CA . PRO A 1 88 ? 31.853 0.490 -26.460 1.00 72.31 88 PRO A CA 1
ATOM 691 C C . PRO A 1 88 ? 31.749 0.901 -27.939 1.00 72.31 88 PRO A C 1
ATOM 693 O O . PRO A 1 88 ? 31.552 2.068 -28.272 1.00 72.31 88 PRO A O 1
ATOM 696 N N . MET A 1 89 ? 31.816 -0.066 -28.858 1.00 75.44 89 MET A N 1
ATOM 697 C CA . MET A 1 89 ? 31.605 0.190 -30.280 1.00 75.44 89 MET A CA 1
ATOM 698 C C . MET A 1 89 ? 30.156 0.562 -30.613 1.00 75.44 89 MET A C 1
ATOM 700 O O . MET A 1 89 ? 29.947 1.352 -31.524 1.00 75.44 89 MET A O 1
ATOM 704 N N . THR A 1 90 ? 29.155 0.083 -29.861 1.00 78.38 90 THR A N 1
ATOM 705 C CA . THR A 1 90 ? 27.758 0.520 -30.071 1.00 78.38 90 THR A CA 1
ATOM 706 C C . THR A 1 90 ? 27.543 1.976 -29.681 1.00 78.38 90 THR A C 1
ATOM 708 O O . THR A 1 90 ? 26.793 2.680 -30.353 1.00 78.38 90 THR A O 1
ATOM 711 N N . THR A 1 91 ? 28.247 2.460 -28.653 1.00 79.44 91 THR A N 1
ATOM 712 C CA . THR A 1 91 ? 28.212 3.879 -28.278 1.00 79.44 91 THR A CA 1
ATOM 713 C C . THR A 1 91 ? 28.943 4.745 -29.302 1.00 79.44 91 THR A C 1
ATOM 715 O O . THR A 1 91 ? 28.444 5.805 -29.669 1.00 79.44 91 THR A O 1
ATOM 718 N N . LEU A 1 92 ? 30.073 4.265 -29.835 1.00 84.06 92 LEU A N 1
ATOM 719 C CA . LEU A 1 92 ? 30.800 4.940 -30.916 1.00 84.06 92 LEU A CA 1
ATOM 720 C C . LEU A 1 92 ? 29.990 4.985 -32.218 1.00 84.06 92 LEU A C 1
ATOM 722 O O . LEU A 1 92 ? 29.944 6.026 -32.862 1.00 84.06 92 LEU A O 1
ATOM 726 N N . ALA A 1 93 ? 29.305 3.899 -32.582 1.00 85.88 93 ALA A N 1
ATOM 727 C CA . ALA A 1 93 ? 28.451 3.849 -33.768 1.00 85.88 93 ALA A CA 1
ATOM 728 C C . ALA A 1 93 ? 27.275 4.838 -33.675 1.00 85.88 93 ALA A C 1
ATOM 730 O O . ALA A 1 93 ? 26.942 5.501 -34.658 1.00 85.88 93 ALA A O 1
ATOM 731 N N . TRP A 1 94 ? 26.685 4.992 -32.486 1.00 92.00 94 TRP A N 1
ATOM 732 C CA . TRP A 1 94 ? 25.656 6.004 -32.229 1.00 92.00 94 TRP A CA 1
ATOM 733 C C . TRP A 1 94 ? 26.202 7.428 -32.344 1.00 92.00 94 TRP A C 1
ATOM 735 O O . TRP A 1 94 ? 25.593 8.266 -33.006 1.00 92.00 94 TRP A O 1
ATOM 745 N N . ALA A 1 95 ? 27.370 7.693 -31.752 1.00 91.00 95 ALA A N 1
ATOM 746 C CA . ALA A 1 95 ? 28.024 8.995 -31.849 1.00 91.00 95 ALA A CA 1
ATOM 747 C C . ALA A 1 95 ? 28.384 9.343 -33.302 1.00 91.00 95 ALA A C 1
ATOM 749 O O . ALA A 1 95 ? 28.113 10.455 -33.747 1.00 91.00 95 ALA A O 1
ATOM 750 N N . ALA A 1 96 ? 28.918 8.382 -34.061 1.00 91.06 96 ALA A N 1
ATOM 751 C CA . ALA A 1 96 ? 29.222 8.551 -35.477 1.00 91.06 96 ALA A CA 1
ATOM 752 C C . ALA A 1 96 ? 27.957 8.831 -36.299 1.00 91.06 96 ALA A C 1
ATOM 754 O O . ALA A 1 96 ? 27.959 9.738 -37.123 1.00 91.06 96 ALA A O 1
ATOM 755 N N . SER A 1 97 ? 26.859 8.117 -36.032 1.00 93.25 97 SER A N 1
ATOM 756 C CA . SER A 1 97 ? 25.576 8.338 -36.715 1.00 93.25 97 SER A CA 1
ATOM 757 C C . SER A 1 97 ? 25.017 9.739 -36.443 1.00 93.25 97 SER A C 1
ATOM 759 O O . SER A 1 97 ? 24.572 10.414 -37.369 1.00 93.25 97 SER A O 1
ATOM 761 N N . LEU A 1 98 ? 25.091 10.210 -35.191 1.00 95.81 98 LEU A N 1
ATOM 762 C CA . LEU A 1 98 ? 24.687 11.568 -34.816 1.00 95.81 98 LEU A CA 1
ATOM 763 C C . LEU A 1 98 ? 25.586 12.630 -35.461 1.00 95.81 98 LEU A C 1
ATOM 765 O O . LEU A 1 98 ? 25.076 13.599 -36.018 1.00 95.81 98 LEU A O 1
ATOM 769 N N . ALA A 1 99 ? 26.906 12.439 -35.434 1.00 95.50 99 ALA A N 1
ATOM 770 C CA . ALA A 1 99 ? 27.857 13.353 -36.063 1.00 95.50 99 ALA A CA 1
ATOM 771 C C . ALA A 1 99 ? 27.639 13.443 -37.579 1.00 95.50 99 ALA A C 1
ATOM 773 O O . ALA A 1 99 ? 27.683 14.534 -38.140 1.00 95.50 99 ALA A O 1
ATOM 774 N N . LEU A 1 100 ? 27.349 12.315 -38.232 1.00 96.06 100 LEU A N 1
ATOM 775 C CA . LEU A 1 100 ? 27.080 12.257 -39.665 1.00 96.06 100 LEU A CA 1
ATOM 776 C C . LEU A 1 100 ? 25.752 12.946 -40.000 1.00 96.06 100 LEU A C 1
ATOM 778 O O . LEU A 1 100 ? 25.712 13.757 -40.919 1.00 96.06 100 LEU A O 1
ATOM 782 N N . ALA A 1 101 ? 24.693 12.722 -39.215 1.00 95.69 101 ALA A N 1
ATOM 783 C CA . ALA A 1 101 ? 23.416 13.415 -39.393 1.00 95.69 101 ALA A CA 1
ATOM 784 C C . ALA A 1 101 ? 23.550 14.941 -39.231 1.00 95.69 101 ALA A C 1
ATOM 786 O O . ALA A 1 101 ? 23.035 15.701 -40.053 1.00 95.69 101 ALA A O 1
ATOM 787 N N . VAL A 1 102 ? 24.284 15.395 -38.209 1.00 96.19 102 VAL A N 1
ATOM 788 C CA . VAL A 1 102 ? 24.549 16.824 -37.979 1.00 96.19 102 VAL A CA 1
ATOM 789 C C . VAL A 1 102 ? 25.430 17.406 -39.085 1.00 96.19 102 VAL A C 1
ATOM 791 O O . VAL A 1 102 ? 25.121 18.473 -39.610 1.00 96.19 102 VAL A O 1
ATOM 794 N N . GLY A 1 103 ? 26.493 16.701 -39.478 1.00 94.94 103 GLY A N 1
ATOM 795 C CA . GLY A 1 103 ? 27.410 17.134 -40.531 1.00 94.94 103 GLY A CA 1
ATOM 796 C C . GLY A 1 103 ? 26.724 17.258 -41.890 1.00 94.94 103 GLY A C 1
ATOM 797 O O . GLY A 1 103 ? 26.864 18.281 -42.558 1.00 94.94 103 GLY A O 1
ATOM 798 N N . VAL A 1 104 ? 25.914 16.265 -42.270 1.00 96.00 104 VAL A N 1
ATOM 799 C CA . VAL A 1 104 ? 25.120 16.298 -43.508 1.00 96.00 104 VAL A CA 1
ATOM 800 C C . VAL A 1 104 ? 24.088 17.425 -43.465 1.00 96.00 104 VAL A C 1
ATOM 802 O O . VAL A 1 104 ? 23.949 18.154 -44.444 1.00 96.00 104 VAL A O 1
ATOM 805 N N . GLY A 1 105 ? 23.406 17.624 -42.333 1.00 92.19 105 GLY A N 1
ATOM 806 C CA . GLY A 1 105 ? 22.456 18.726 -42.167 1.00 92.19 105 GLY A CA 1
ATOM 807 C C . GLY A 1 105 ? 23.110 20.106 -42.285 1.00 92.19 105 GLY A C 1
ATOM 808 O O . GLY A 1 105 ? 22.560 20.997 -42.934 1.00 92.19 105 GLY A O 1
ATOM 809 N N . TRP A 1 106 ? 24.303 20.282 -41.707 1.00 93.50 106 TRP A N 1
ATOM 810 C CA . TRP A 1 106 ? 25.065 21.528 -41.809 1.00 93.50 106 TRP A CA 1
ATOM 811 C C . TRP A 1 106 ? 25.534 21.798 -43.241 1.00 93.50 106 TRP A C 1
ATOM 813 O O . TRP A 1 106 ? 25.356 22.905 -43.744 1.00 93.50 106 TRP A O 1
ATOM 823 N N . TYR A 1 107 ? 26.066 20.779 -43.920 1.00 91.81 107 TYR A N 1
ATOM 824 C CA . TYR A 1 107 ? 26.521 20.882 -45.307 1.00 91.81 107 TYR A CA 1
ATOM 825 C C . TYR A 1 107 ? 25.369 21.172 -46.283 1.00 91.81 107 TYR A C 1
ATOM 827 O O . TYR A 1 107 ? 25.473 22.043 -47.142 1.00 91.81 107 TYR A O 1
ATOM 835 N N . ALA A 1 108 ? 24.222 20.508 -46.118 1.00 90.56 108 ALA A N 1
ATOM 836 C CA . ALA A 1 108 ? 23.029 20.817 -46.904 1.00 90.56 108 ALA A CA 1
ATOM 837 C C . ALA A 1 108 ? 22.570 22.270 -46.683 1.00 90.56 108 ALA A C 1
ATOM 839 O O . ALA A 1 108 ? 22.181 22.954 -47.628 1.00 90.56 108 ALA A O 1
ATOM 840 N N . ARG A 1 109 ? 22.659 22.772 -45.445 1.00 84.56 109 ARG A N 1
ATOM 841 C CA . ARG A 1 109 ? 22.321 24.161 -45.123 1.00 84.56 109 ARG A CA 1
ATOM 842 C C . ARG A 1 109 ? 23.305 25.166 -45.723 1.00 84.56 109 ARG A C 1
ATOM 844 O O . ARG A 1 109 ? 22.844 26.205 -46.186 1.00 84.56 109 ARG A O 1
ATOM 851 N N . SER A 1 110 ? 24.610 24.885 -45.744 1.00 85.44 110 SER A N 1
ATOM 852 C CA . SER A 1 110 ? 25.583 25.783 -46.382 1.00 85.44 110 SER A CA 1
ATOM 853 C C . SER A 1 110 ? 25.348 25.871 -47.888 1.00 85.44 110 SER A C 1
ATOM 855 O O . SER A 1 110 ? 25.302 26.972 -48.415 1.00 85.44 110 SER A O 1
ATOM 857 N N . LEU A 1 111 ? 25.043 24.757 -48.562 1.00 87.12 111 LEU A N 1
ATOM 858 C CA . LEU A 1 111 ? 24.684 24.775 -49.985 1.00 87.12 111 LEU A CA 1
ATOM 859 C C . LEU A 1 111 ? 23.408 25.579 -50.281 1.00 87.12 111 LEU A C 1
ATOM 861 O O . LEU A 1 111 ? 23.326 26.234 -51.314 1.00 87.12 111 LEU A O 1
ATOM 865 N N . VAL A 1 112 ? 22.419 25.566 -49.384 1.00 83.62 112 VAL A N 1
ATOM 866 C CA . VAL A 1 112 ? 21.184 26.356 -49.547 1.00 83.62 112 VAL A CA 1
ATOM 867 C C . VAL A 1 112 ? 21.412 27.845 -49.260 1.00 83.62 112 VAL A C 1
ATOM 869 O O . VAL A 1 112 ? 20.816 28.690 -49.924 1.00 83.62 112 VAL A O 1
ATOM 872 N N . LEU A 1 113 ? 22.269 28.182 -48.291 1.00 72.44 113 LEU A N 1
ATOM 873 C CA . LEU A 1 113 ? 22.560 29.572 -47.919 1.00 72.44 113 LEU A CA 1
ATOM 874 C C . LEU A 1 113 ? 23.585 30.242 -48.850 1.00 72.44 113 LEU A C 1
ATOM 876 O O . LEU A 1 113 ? 23.438 31.422 -49.147 1.00 72.44 113 LEU A O 1
ATOM 880 N N . GLU A 1 114 ? 24.587 29.507 -49.337 1.00 61.94 114 GLU A N 1
ATOM 881 C CA . GLU A 1 114 ? 25.606 29.996 -50.281 1.00 61.94 114 GLU A CA 1
ATOM 882 C C . GLU A 1 114 ? 25.148 29.854 -51.745 1.00 61.94 114 GLU A C 1
ATOM 884 O O . GLU A 1 114 ? 25.509 30.667 -52.591 1.00 61.94 114 GLU A O 1
ATOM 889 N N . GLY A 1 115 ? 24.300 28.864 -52.053 1.00 53.16 115 GLY A N 1
ATOM 890 C CA . GLY A 1 115 ? 23.721 28.628 -53.383 1.00 53.16 115 GLY A CA 1
ATOM 891 C C . GLY A 1 115 ? 22.422 29.392 -53.668 1.00 53.16 115 GLY A C 1
ATOM 892 O O . GLY A 1 115 ? 21.840 29.243 -54.746 1.00 53.16 115 GLY A O 1
ATOM 893 N N . GLY A 1 116 ? 21.974 30.244 -52.741 1.00 49.75 116 GLY A N 1
ATOM 894 C CA . GLY A 1 116 ? 20.751 31.054 -52.825 1.00 49.75 116 GLY A CA 1
ATOM 895 C C . GLY A 1 116 ? 20.767 32.189 -53.859 1.00 49.75 116 GLY A C 1
ATOM 896 O O . GLY A 1 116 ? 20.074 33.184 -53.669 1.00 49.75 116 GLY A O 1
ATOM 897 N N . GLY A 1 117 ? 21.545 32.056 -54.937 1.00 49.75 117 GLY A N 1
ATOM 898 C CA . GLY A 1 117 ? 21.557 32.972 -56.077 1.00 49.75 117 GLY A CA 1
ATOM 899 C C . GLY A 1 117 ? 21.080 32.380 -57.410 1.00 49.75 117 GLY A C 1
ATOM 900 O O . GLY A 1 117 ? 20.795 33.159 -58.312 1.00 49.75 117 GLY A O 1
ATOM 901 N N . ALA A 1 118 ? 20.983 31.051 -57.591 1.00 50.38 118 ALA A N 1
ATOM 902 C CA . ALA A 1 118 ? 20.774 30.523 -58.954 1.00 50.38 118 ALA A CA 1
ATOM 903 C C . ALA A 1 118 ? 20.059 29.166 -59.113 1.00 50.38 118 ALA A C 1
ATOM 905 O O . ALA A 1 118 ? 20.176 28.559 -60.174 1.00 50.38 118 ALA A O 1
ATOM 906 N N . ALA A 1 119 ? 19.300 28.664 -58.135 1.00 48.44 119 ALA A N 1
ATOM 907 C CA . ALA A 1 119 ? 18.560 27.411 -58.346 1.00 48.44 119 ALA A CA 1
ATOM 908 C C . ALA A 1 119 ? 17.219 27.353 -57.608 1.00 48.44 119 ALA A C 1
ATOM 910 O O . ALA A 1 119 ? 16.938 26.437 -56.841 1.00 48.44 119 ALA A O 1
ATOM 911 N N . ALA A 1 120 ? 16.351 28.318 -57.902 1.00 53.06 120 ALA A N 1
ATOM 912 C CA . ALA A 1 120 ? 14.916 28.079 -57.869 1.00 53.06 120 ALA A CA 1
ATOM 913 C C . ALA A 1 120 ? 14.438 27.860 -59.311 1.00 53.06 120 ALA A C 1
ATOM 915 O O . ALA A 1 120 ? 14.131 28.830 -59.991 1.00 53.06 120 ALA A O 1
ATOM 916 N N . ALA A 1 121 ? 14.431 26.606 -59.781 1.00 50.53 121 ALA A N 1
ATOM 917 C CA . ALA A 1 121 ? 13.437 26.058 -60.720 1.00 50.53 121 ALA A CA 1
ATOM 918 C C . ALA A 1 121 ? 13.865 24.671 -61.227 1.00 50.53 121 ALA A C 1
ATOM 920 O O . ALA A 1 121 ? 14.795 24.540 -62.017 1.00 50.53 121 ALA A O 1
ATOM 921 N N . GLY A 1 122 ? 13.144 23.634 -60.800 1.00 40.38 122 GLY A N 1
ATOM 922 C CA . GLY A 1 122 ? 13.345 22.264 -61.274 1.00 40.38 122 GLY A CA 1
ATOM 923 C C . GLY A 1 122 ? 12.388 21.273 -60.623 1.00 40.38 122 GLY A C 1
ATOM 924 O O . GLY A 1 122 ? 12.808 20.367 -59.920 1.00 40.38 122 GLY A O 1
ATOM 925 N N . VAL A 1 123 ? 11.096 21.534 -60.807 1.00 45.72 123 VAL A N 1
ATOM 926 C CA . VAL A 1 123 ? 9.908 20.733 -60.477 1.00 45.72 123 VAL A CA 1
ATOM 927 C C . VAL A 1 123 ? 10.140 19.217 -60.317 1.00 45.72 123 VAL A C 1
ATOM 929 O O . VAL A 1 123 ? 10.477 18.526 -61.272 1.00 45.72 123 VAL A O 1
ATOM 932 N N . ALA A 1 124 ? 9.756 18.693 -59.149 1.00 39.62 124 ALA A N 1
ATOM 933 C CA . ALA A 1 124 ? 9.041 17.423 -59.044 1.00 39.62 124 ALA A CA 1
ATOM 934 C C . ALA A 1 124 ? 7.786 17.644 -58.183 1.00 39.62 124 ALA A C 1
ATOM 936 O O . ALA A 1 124 ? 7.789 17.549 -56.958 1.00 39.62 124 ALA A O 1
ATOM 937 N N . THR A 1 125 ? 6.704 18.007 -58.865 1.00 50.94 125 THR A N 1
ATOM 938 C CA . THR A 1 125 ? 5.321 17.799 -58.436 1.00 50.94 125 THR A CA 1
ATOM 939 C C . THR A 1 125 ? 5.096 16.327 -58.108 1.00 50.94 125 THR A C 1
ATOM 941 O O . THR A 1 125 ? 5.289 15.482 -58.979 1.00 50.94 125 THR A O 1
ATOM 944 N N . GLY A 1 126 ? 4.620 16.031 -56.895 1.00 51.28 126 GLY A N 1
ATOM 945 C CA . GLY A 1 126 ? 3.982 14.743 -56.612 1.00 51.28 126 GLY A CA 1
ATOM 946 C C . GLY A 1 126 ? 4.277 14.116 -55.254 1.00 51.28 126 GLY A C 1
ATOM 947 O O . GLY A 1 126 ? 4.651 12.954 -55.211 1.00 51.28 126 GLY A O 1
ATOM 948 N N . ALA A 1 127 ? 4.080 14.834 -54.149 1.00 47.31 127 ALA A N 1
ATOM 949 C CA . ALA A 1 127 ? 3.738 14.203 -52.873 1.00 47.31 127 ALA A CA 1
ATOM 950 C C . ALA A 1 127 ? 3.124 15.259 -51.958 1.00 47.31 127 ALA A C 1
ATOM 952 O O . ALA A 1 127 ? 3.819 15.973 -51.240 1.00 47.31 127 ALA A O 1
ATOM 953 N N . THR A 1 128 ? 1.802 15.383 -52.014 1.00 47.47 128 THR A N 1
ATOM 954 C CA . THR A 1 128 ? 1.028 16.055 -50.975 1.00 47.47 128 THR A CA 1
ATOM 955 C C . THR A 1 128 ? 1.360 15.361 -49.648 1.00 47.47 128 THR A C 1
ATOM 957 O O . THR A 1 128 ? 1.078 14.167 -49.525 1.00 47.47 128 THR A O 1
ATOM 960 N N . PRO A 1 129 ? 1.972 16.029 -48.654 1.00 55.19 129 PRO A N 1
ATOM 961 C CA . PRO A 1 129 ? 2.042 15.445 -47.325 1.00 55.19 129 PRO A CA 1
ATOM 962 C C . PRO A 1 129 ? 0.600 15.286 -46.824 1.00 55.19 129 PRO A C 1
ATOM 964 O O . PRO A 1 129 ? -0.199 16.211 -47.018 1.00 55.19 129 PRO A O 1
ATOM 967 N N . PRO A 1 130 ? 0.217 14.157 -46.200 1.00 48.97 130 PRO A N 1
ATOM 968 C CA . PRO A 1 130 ? -1.040 14.114 -45.478 1.00 48.97 130 PRO A CA 1
ATOM 969 C C . PRO A 1 130 ? -0.959 15.183 -44.389 1.00 48.97 130 PRO A C 1
ATOM 971 O O . PRO A 1 130 ? -0.219 15.058 -43.414 1.00 48.97 130 PRO A O 1
ATOM 974 N N . GLN A 1 131 ? -1.686 16.276 -44.603 1.00 50.69 131 GLN A N 1
ATOM 975 C CA . GLN A 1 131 ? -1.981 17.265 -43.583 1.00 50.69 131 GLN A CA 1
ATOM 976 C C . GLN A 1 131 ? -2.737 16.512 -42.491 1.00 50.69 131 GLN A C 1
ATOM 978 O O . GLN A 1 131 ? -3.929 16.228 -42.625 1.00 50.69 131 GLN A O 1
ATOM 983 N N . VAL A 1 132 ? -2.026 16.122 -41.433 1.00 55.34 132 VAL A N 1
ATOM 984 C CA . VAL A 1 132 ? -2.660 15.668 -40.202 1.00 55.34 132 VAL A CA 1
ATOM 985 C C . VAL A 1 132 ? -3.382 16.888 -39.657 1.00 55.34 132 VAL A C 1
ATOM 987 O O . VAL A 1 132 ? -2.782 17.787 -39.072 1.00 55.34 132 VAL A O 1
ATOM 990 N N . ARG A 1 133 ? -4.678 16.951 -39.952 1.00 51.69 133 ARG A N 1
ATOM 991 C CA . ARG A 1 133 ? -5.585 17.973 -39.454 1.00 51.69 133 ARG A CA 1
ATOM 992 C C . ARG A 1 133 ? -5.563 17.874 -37.930 1.00 51.69 133 ARG A C 1
ATOM 994 O O . ARG A 1 133 ? -6.048 16.898 -37.368 1.00 51.69 133 ARG A O 1
ATOM 1001 N N . ALA A 1 134 ? -4.992 18.878 -37.274 1.00 52.44 134 ALA A N 1
ATOM 1002 C CA . ALA A 1 134 ? -5.026 19.018 -35.821 1.00 52.44 134 ALA A CA 1
ATOM 1003 C C . ALA A 1 134 ? -6.419 19.436 -35.296 1.00 52.44 134 ALA A C 1
ATOM 1005 O O . ALA A 1 134 ? -6.572 19.689 -34.107 1.00 52.44 134 ALA A O 1
ATOM 1006 N N . ASP A 1 135 ? -7.447 19.448 -36.152 1.00 53.09 135 ASP A N 1
ATOM 1007 C CA . ASP A 1 135 ? -8.847 19.671 -35.780 1.00 53.09 135 ASP A CA 1
ATOM 1008 C C . ASP A 1 135 ? -9.588 18.339 -35.606 1.00 53.09 135 ASP A C 1
ATOM 1010 O O . ASP A 1 135 ? -10.539 18.045 -36.326 1.00 53.09 135 ASP A O 1
ATOM 1014 N N . ALA A 1 136 ? -9.123 17.485 -34.694 1.00 53.41 136 ALA A N 1
ATOM 1015 C CA . ALA A 1 136 ? -9.913 16.345 -34.214 1.00 53.41 136 ALA A CA 1
ATOM 1016 C C . ALA A 1 136 ? -9.399 15.795 -32.874 1.00 53.41 136 ALA A C 1
ATOM 1018 O O . ALA A 1 136 ? -9.343 14.587 -32.670 1.00 53.41 136 ALA A O 1
ATOM 1019 N N . ILE A 1 137 ? -9.029 16.666 -31.935 1.00 56.88 137 ILE A N 1
ATOM 1020 C CA . ILE A 1 137 ? -9.077 16.298 -30.514 1.00 56.88 137 ILE A CA 1
ATOM 1021 C C . ILE A 1 137 ? -9.922 17.348 -29.801 1.00 56.88 137 ILE A C 1
ATOM 1023 O O . ILE A 1 137 ? -9.451 18.125 -28.977 1.00 56.88 137 ILE A O 1
ATOM 1027 N N . GLN A 1 138 ? -11.212 17.375 -30.133 1.00 59.06 138 GLN A N 1
ATOM 1028 C CA . GLN A 1 138 ? -12.188 17.804 -29.144 1.00 59.06 138 GLN A CA 1
ATOM 1029 C C . GLN A 1 138 ? -12.243 16.689 -28.105 1.00 59.06 138 GLN A C 1
ATOM 1031 O O . GLN A 1 138 ? -12.727 15.592 -28.383 1.00 59.06 138 GLN A O 1
ATOM 1036 N N . ALA A 1 139 ? -11.695 16.957 -26.920 1.00 56.06 139 ALA A N 1
ATOM 1037 C CA . ALA A 1 139 ? -11.974 16.140 -25.755 1.00 56.06 139 ALA A CA 1
ATOM 1038 C C . ALA A 1 139 ? -13.497 16.102 -25.596 1.00 56.06 139 ALA A C 1
ATOM 1040 O O . ALA A 1 139 ? -14.122 17.125 -25.309 1.00 56.06 139 ALA A O 1
ATOM 1041 N N . ALA A 1 140 ? -14.096 14.936 -25.838 1.00 62.19 140 ALA A N 1
ATOM 1042 C CA . ALA A 1 140 ? -15.473 14.715 -25.445 1.00 62.19 140 ALA A CA 1
ATOM 1043 C C . ALA A 1 140 ? -15.548 15.018 -23.940 1.00 62.19 140 ALA A C 1
ATOM 1045 O O . ALA A 1 140 ? -14.738 14.465 -23.184 1.00 62.19 140 ALA A O 1
ATOM 1046 N N . PRO A 1 141 ? -16.454 15.903 -23.482 1.00 65.94 141 PRO A N 1
ATOM 1047 C CA . PRO A 1 141 ? -16.682 16.043 -22.055 1.00 65.94 141 PRO A CA 1
ATOM 1048 C C . PRO A 1 141 ? -16.998 14.648 -21.507 1.00 65.94 141 PRO A C 1
ATOM 1050 O O . PRO A 1 141 ? -17.689 13.879 -22.189 1.00 65.94 141 PRO A O 1
ATOM 1053 N N . PRO A 1 142 ? -16.467 14.273 -20.328 1.00 59.59 142 PRO A N 1
ATOM 1054 C CA . PRO A 1 142 ? -16.748 12.966 -19.765 1.00 59.59 142 PRO A CA 1
ATOM 1055 C C . PRO A 1 142 ? -18.263 12.816 -19.713 1.00 59.59 142 PRO A C 1
ATOM 1057 O O . PRO A 1 142 ? -18.951 13.665 -19.141 1.00 59.59 142 PRO A O 1
ATOM 1060 N N . ALA A 1 143 ? -18.783 11.772 -20.361 1.00 59.22 143 ALA A N 1
ATOM 1061 C CA . ALA A 1 143 ? -20.189 11.442 -20.252 1.00 59.22 143 ALA A CA 1
ATOM 1062 C C . ALA A 1 143 ? -20.482 11.326 -18.758 1.00 59.22 143 ALA A C 1
ATOM 1064 O O . ALA A 1 143 ? -19.940 10.446 -18.082 1.00 59.22 143 ALA A O 1
ATOM 1065 N N . ALA A 1 144 ? -21.283 12.256 -18.235 1.00 59.22 144 ALA A N 1
ATOM 1066 C CA . ALA A 1 144 ? -21.837 12.134 -16.907 1.00 59.22 144 ALA A CA 1
ATOM 1067 C C . ALA A 1 144 ? -22.595 10.812 -16.919 1.00 59.22 144 ALA A C 1
ATOM 1069 O O . ALA A 1 144 ? -23.653 10.689 -17.538 1.00 59.22 144 ALA A O 1
ATOM 1070 N N . ARG A 1 145 ? -21.993 9.789 -16.312 1.00 53.94 145 ARG A N 1
ATOM 1071 C CA . ARG A 1 145 ? -22.645 8.515 -16.085 1.00 53.94 145 ARG A CA 1
ATOM 1072 C C . ARG A 1 145 ? -23.812 8.849 -15.177 1.00 53.94 145 ARG A C 1
ATOM 1074 O O . ARG A 1 145 ? -23.621 9.040 -13.980 1.00 53.94 145 ARG A O 1
ATOM 1081 N N . GLN A 1 146 ? -24.994 9.005 -15.763 1.00 59.84 146 GLN A N 1
ATOM 1082 C CA . GLN A 1 146 ? -26.221 9.058 -14.997 1.00 59.84 146 GLN A CA 1
ATOM 1083 C C . GLN A 1 146 ? -26.278 7.719 -14.269 1.00 59.84 146 GLN A C 1
ATOM 1085 O O . GLN A 1 146 ? -26.506 6.673 -14.879 1.00 59.84 146 GLN A O 1
ATOM 1090 N N . LEU A 1 147 ? -25.956 7.737 -12.973 1.00 59.00 147 LEU A N 1
ATOM 1091 C CA . LEU A 1 147 ? -26.373 6.668 -12.092 1.00 59.00 147 LEU A CA 1
ATOM 1092 C C . LEU A 1 147 ? -27.891 6.640 -12.219 1.00 59.00 147 LEU A C 1
ATOM 1094 O O . LEU A 1 147 ? -28.564 7.589 -11.815 1.00 59.00 147 LEU A O 1
ATOM 1098 N N . ALA A 1 148 ? -28.413 5.578 -12.828 1.00 57.44 148 ALA A N 1
ATOM 1099 C CA . ALA A 1 148 ? -29.821 5.273 -12.697 1.00 57.44 148 ALA A CA 1
ATOM 1100 C C . ALA A 1 148 ? -30.129 5.274 -11.191 1.00 57.44 148 ALA A C 1
ATOM 1102 O O . ALA A 1 148 ? -29.385 4.629 -10.439 1.00 57.44 148 ALA A O 1
ATOM 1103 N N . PRO A 1 149 ? -31.151 6.012 -10.725 1.00 59.81 149 PRO A N 1
ATOM 1104 C CA . PRO A 1 149 ? -31.613 5.854 -9.361 1.00 59.81 149 PRO A CA 1
ATOM 1105 C C . PRO A 1 149 ? -31.926 4.372 -9.181 1.00 59.81 149 PRO A C 1
ATOM 1107 O O . PRO A 1 149 ? -32.725 3.802 -9.925 1.00 59.81 149 PRO A O 1
ATOM 1110 N N . GLY A 1 150 ? -31.198 3.739 -8.260 1.00 47.59 150 GLY A N 1
ATOM 1111 C CA . GLY A 1 150 ? -31.412 2.346 -7.918 1.00 47.59 150 GLY A CA 1
ATOM 1112 C C . GLY A 1 150 ? -32.885 2.159 -7.595 1.00 47.59 150 GLY A C 1
ATOM 1113 O O . GLY A 1 150 ? -33.438 2.857 -6.745 1.00 47.59 150 GLY A O 1
ATOM 1114 N N . THR A 1 151 ? -33.519 1.252 -8.324 1.00 53.38 151 THR A N 1
ATOM 1115 C CA . THR A 1 151 ? -34.869 0.783 -8.056 1.00 53.38 151 THR A CA 1
ATOM 1116 C C . THR A 1 151 ? -34.924 0.357 -6.585 1.00 53.38 151 THR A C 1
ATOM 1118 O O . THR A 1 151 ? -34.073 -0.442 -6.181 1.00 53.38 151 THR A O 1
ATOM 1121 N N . PRO A 1 152 ? -35.860 0.864 -5.760 1.00 59.00 152 PRO A N 1
ATOM 1122 C CA . PRO A 1 152 ? -36.020 0.340 -4.413 1.00 59.00 152 PRO A CA 1
ATOM 1123 C C . PRO A 1 152 ? -36.322 -1.154 -4.526 1.00 59.00 152 PRO A C 1
ATOM 1125 O O . PRO A 1 152 ? -37.201 -1.572 -5.287 1.00 59.00 152 PRO A O 1
ATOM 1128 N N . ALA A 1 153 ? -35.527 -1.957 -3.819 1.00 49.06 153 ALA A N 1
ATOM 1129 C CA . ALA A 1 153 ? -35.754 -3.382 -3.710 1.00 49.06 153 ALA A CA 1
ATOM 1130 C C . ALA A 1 153 ? -37.171 -3.598 -3.177 1.00 49.06 153 ALA A C 1
ATOM 1132 O O . ALA A 1 153 ? -37.568 -3.056 -2.149 1.00 49.06 153 ALA A O 1
ATOM 1133 N N . ARG A 1 154 ? -37.931 -4.359 -3.957 1.00 49.69 154 ARG A N 1
ATOM 1134 C CA . ARG A 1 154 ? -39.291 -4.790 -3.681 1.00 49.69 154 ARG A CA 1
ATOM 1135 C C . ARG A 1 154 ? -39.287 -5.605 -2.388 1.00 49.69 154 ARG A C 1
ATOM 1137 O O . ARG A 1 154 ? -38.758 -6.713 -2.373 1.00 49.69 154 ARG A O 1
ATOM 1144 N N . GLU A 1 155 ? -39.869 -5.049 -1.331 1.00 60.84 155 GLU A N 1
ATOM 1145 C CA . GLU A 1 155 ? -40.360 -5.825 -0.194 1.00 60.84 155 GLU A CA 1
ATOM 1146 C C . GLU A 1 155 ? -41.377 -6.849 -0.701 1.00 60.84 155 GLU A C 1
ATOM 1148 O O . GLU A 1 155 ? -42.305 -6.512 -1.445 1.00 60.84 155 GLU A O 1
ATOM 1153 N N . ALA A 1 156 ? -41.177 -8.107 -0.326 1.00 51.31 156 ALA A N 1
ATOM 1154 C CA . ALA A 1 156 ? -42.184 -9.153 -0.409 1.00 51.31 156 ALA A CA 1
ATOM 1155 C C . ALA A 1 156 ? -41.761 -10.343 0.480 1.00 51.31 156 ALA A C 1
ATOM 1157 O O . ALA A 1 156 ? -40.565 -10.521 0.711 1.00 51.31 156 ALA A O 1
ATOM 1158 N N . PRO A 1 157 ? -42.732 -11.157 0.920 1.00 58.56 157 PRO A N 1
ATOM 1159 C CA . PRO A 1 157 ? -43.253 -11.162 2.294 1.00 58.56 157 PRO A CA 1
ATOM 1160 C C . PRO A 1 157 ? -42.614 -12.184 3.241 1.00 58.56 157 PRO A C 1
ATOM 1162 O O . PRO A 1 157 ? -42.061 -13.195 2.754 1.00 58.56 157 PRO A O 1
#

Radius of gyration: 34.84 Å; chains: 1; bounding box: 75×50×90 Å

Foldseek 3Di:
DDADDPVLLVCLVVVHACVVVPAGNVNVVVCCVVDPVNVVVSVVVVVVVVVVCVVCVVVPDDPDPDPPPVVVVVVVVVVVVVVVPPDVVVVVVVVVVVVVVVVVVVVVVCCCVVVVPDDDDDDDPDDDDPPPPPPPPPPDDPPPPPPDPPDPPDDDD

Secondary structure (DSSP, 8-state):
-PPPPHHHHHHHHHT--GGGGT--HHHHHHHHHH-HHHHHHHHHHHHHHHHHHHHHHHHS-S---PPPHHHHHHHHHHHHHHHHTS-HHHHHHHHHHHHHHHHHHHHHHHHHHHSTTS---------------S-----PPP-----PPPPPP----